Protein AF-X1VTH2-F1 (afdb_monomer_lite)

Sequence (57 aa):
MRQVRFVEPGKLYHIIKEELDEAYFDVMSKGELIDRLHLKSFEHNLAKFVGTKYAVG

Foldseek 3Di:
DDDDDPDDVVVVCVVCVVVVVVVVCVCVVVVVDPDDDVQVVVFVVVCVVVVHPTDDD

pLDDT: mean 94.43, std 5.7, range [63.03, 98.38]

Structure (mmCIF, N/CA/C/O backbone):
data_AF-X1VTH2-F1
#
_entry.id   AF-X1VTH2-F1
#
loop_
_atom_site.group_PDB
_atom_site.id
_atom_site.type_symbol
_atom_site.label_atom_id
_atom_site.label_alt_id
_atom_site.label_comp_id
_atom_site.label_asym_id
_atom_site.label_entity_id
_atom_site.label_seq_id
_atom_site.pdbx_PDB_ins_code
_atom_site.Cartn_x
_atom_site.Cartn_y
_atom_site.Cartn_z
_atom_site.occupancy
_atom_site.B_iso_or_equiv
_atom_site.auth_seq_id
_atom_site.auth_comp_id
_atom_site.auth_asym_id
_atom_site.auth_atom_id
_atom_site.pdbx_PDB_model_num
ATOM 1 N N . MET A 1 1 ? -24.909 25.461 16.693 1.00 63.03 1 MET A N 1
ATOM 2 C CA . MET A 1 1 ? -24.560 24.044 1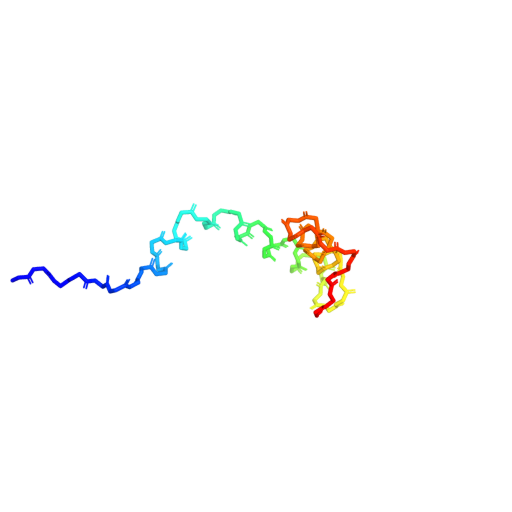6.959 1.00 63.03 1 MET A CA 1
ATOM 3 C C . MET A 1 1 ? -23.414 23.644 16.046 1.00 63.03 1 MET A C 1
ATOM 5 O O . MET A 1 1 ? -23.487 23.937 14.860 1.00 63.03 1 MET A O 1
ATOM 9 N N . ARG A 1 2 ? -22.356 23.017 16.571 1.00 81.75 2 ARG A N 1
ATOM 10 C CA . ARG A 1 2 ? -21.279 22.452 15.744 1.00 81.75 2 ARG A CA 1
ATOM 11 C C . ARG A 1 2 ? -21.794 21.158 15.109 1.00 81.75 2 ARG A C 1
ATOM 13 O O . ARG A 1 2 ? -22.188 20.257 15.842 1.00 81.75 2 ARG A O 1
ATOM 20 N N . GLN A 1 3 ? -21.825 21.075 13.780 1.00 84.19 3 GLN A N 1
ATOM 21 C CA . GLN A 1 3 ? -22.153 19.822 13.100 1.00 84.19 3 GLN A CA 1
ATOM 22 C C . GLN A 1 3 ? -20.964 18.863 13.201 1.00 84.19 3 GLN A C 1
ATOM 24 O O . GLN A 1 3 ? -19.834 19.227 12.874 1.00 84.19 3 GLN A O 1
ATOM 29 N N . VAL A 1 4 ? -21.223 17.652 13.688 1.00 88.75 4 VAL A N 1
ATOM 30 C CA . VAL A 1 4 ? -20.242 16.566 13.748 1.00 88.75 4 VAL A CA 1
ATOM 31 C C . VAL A 1 4 ? -20.475 15.678 12.538 1.00 88.75 4 VAL A C 1
ATOM 33 O O . VAL A 1 4 ? -21.589 15.207 12.316 1.00 88.75 4 VAL A O 1
ATOM 36 N N . ARG A 1 5 ? -19.430 15.475 11.735 1.00 90.25 5 ARG A N 1
ATOM 37 C CA . ARG A 1 5 ? -19.498 14.557 10.600 1.00 90.25 5 ARG A CA 1
ATOM 38 C C . ARG A 1 5 ? -19.486 13.120 11.105 1.00 90.25 5 ARG A C 1
ATOM 40 O O . ARG A 1 5 ? -18.755 12.799 12.035 1.00 90.25 5 ARG A O 1
ATOM 47 N N . PHE A 1 6 ? -20.248 12.261 10.440 1.00 94.00 6 PHE A N 1
ATOM 48 C CA . PHE A 1 6 ? -20.252 10.824 10.711 1.00 94.00 6 PHE A CA 1
ATOM 49 C C . PHE A 1 6 ? -18.894 10.164 10.391 1.00 94.00 6 PHE A C 1
ATOM 51 O O . PHE A 1 6 ? -18.473 9.255 11.095 1.00 94.00 6 PHE A O 1
ATOM 58 N N . VAL A 1 7 ? -18.174 10.666 9.376 1.00 95.12 7 VAL A N 1
ATOM 59 C CA . VAL A 1 7 ? -16.810 10.241 9.004 1.00 95.12 7 VAL A CA 1
ATOM 60 C C . VAL A 1 7 ? -15.951 11.474 8.701 1.00 95.12 7 VAL A C 1
ATOM 62 O O . VAL A 1 7 ? -16.440 12.458 8.143 1.00 95.12 7 VAL A O 1
ATOM 65 N N . GLU A 1 8 ? -14.659 11.426 9.044 1.00 94.38 8 GLU A N 1
ATOM 66 C CA . GLU A 1 8 ? -13.700 12.520 8.825 1.00 94.38 8 GLU A CA 1
ATOM 67 C C . GLU A 1 8 ? -12.469 12.088 8.002 1.00 94.38 8 GLU A C 1
ATOM 69 O O . GLU A 1 8 ? -11.351 12.078 8.523 1.00 94.38 8 GLU A O 1
ATOM 74 N N . PRO A 1 9 ? -12.620 11.775 6.701 1.00 95.00 9 PRO A N 1
ATOM 75 C CA . PRO A 1 9 ? -11.497 11.327 5.873 1.00 95.00 9 PRO A CA 1
ATOM 76 C C . PRO A 1 9 ? -10.404 12.394 5.740 1.00 95.00 9 PRO A C 1
ATOM 78 O O . PRO A 1 9 ? -9.229 12.056 5.705 1.00 95.00 9 PRO A O 1
ATOM 81 N N . GLY A 1 10 ? -10.763 13.685 5.748 1.00 95.62 10 GLY A N 1
ATOM 82 C CA . GLY A 1 10 ? -9.780 14.773 5.712 1.00 95.62 10 GLY A CA 1
ATOM 83 C C . GLY A 1 10 ? -8.860 14.780 6.934 1.00 95.62 10 GLY A C 1
ATOM 84 O O . GLY A 1 10 ? -7.664 15.007 6.801 1.00 95.62 10 GLY A O 1
ATOM 85 N N . LYS A 1 11 ? -9.388 14.452 8.122 1.00 95.31 11 LYS A N 1
ATOM 86 C CA . LYS A 1 11 ? -8.567 14.323 9.332 1.00 95.31 11 LYS A CA 1
ATOM 87 C C . LYS A 1 11 ? -7.595 13.152 9.202 1.00 95.31 11 LYS A C 1
ATOM 89 O O . LYS A 1 11 ? -6.426 13.323 9.517 1.00 95.31 11 LYS A O 1
ATOM 94 N N . LEU A 1 12 ? -8.068 11.999 8.719 1.00 96.44 12 LEU A N 1
ATOM 95 C CA . LEU A 1 12 ? -7.204 10.843 8.477 1.00 96.44 12 LEU A CA 1
ATOM 96 C C . LEU A 1 12 ? -6.120 11.172 7.447 1.00 96.44 12 LEU A C 1
ATOM 98 O O . LEU A 1 12 ? -4.954 10.945 7.731 1.00 96.44 12 LEU A O 1
ATOM 102 N N . TYR A 1 13 ? -6.486 11.776 6.312 1.00 97.00 13 TYR A N 1
ATOM 103 C CA . TYR A 1 13 ? -5.536 12.198 5.282 1.00 97.00 13 TYR A CA 1
ATOM 104 C C . TYR A 1 13 ? -4.436 13.090 5.859 1.00 97.00 13 TYR A C 1
ATOM 106 O O . TYR A 1 13 ? -3.271 12.855 5.583 1.00 97.00 13 TYR A O 1
ATOM 114 N N . HIS A 1 14 ? -4.780 14.067 6.705 1.00 97.75 14 HIS A N 1
ATOM 115 C CA . HIS A 1 14 ? -3.776 14.905 7.361 1.00 97.75 14 HIS A CA 1
ATOM 116 C C . HIS A 1 14 ? -2.864 14.130 8.320 1.00 97.75 14 HIS A C 1
ATOM 118 O O . HIS A 1 14 ? -1.698 14.487 8.431 1.00 97.75 14 HIS A O 1
ATOM 124 N N . ILE A 1 15 ? -3.373 13.091 8.992 1.00 98.00 15 ILE A N 1
ATOM 125 C CA . ILE A 1 15 ? -2.576 12.240 9.890 1.00 98.00 15 ILE A CA 1
ATOM 126 C C . ILE A 1 15 ? -1.543 11.427 9.102 1.00 98.00 15 ILE A C 1
ATOM 128 O O . ILE A 1 15 ? -0.405 11.337 9.539 1.00 98.00 15 ILE A O 1
ATOM 132 N N . ILE A 1 16 ? -1.925 10.863 7.951 1.00 97.81 16 ILE A N 1
ATOM 133 C CA . ILE A 1 16 ? -1.063 9.968 7.153 1.00 97.81 16 ILE A CA 1
ATOM 134 C C . ILE A 1 16 ? -0.444 10.654 5.926 1.00 97.81 16 ILE A C 1
ATOM 136 O O . ILE A 1 16 ? 0.033 9.983 5.014 1.00 97.81 16 ILE A O 1
ATOM 140 N N . LYS A 1 17 ? -0.492 11.990 5.853 1.00 98.19 17 LYS A N 1
ATOM 141 C CA . LYS A 1 17 ? -0.136 12.733 4.636 1.00 98.19 17 LYS A CA 1
ATOM 142 C C . LYS A 1 17 ? 1.299 12.464 4.193 1.00 98.19 17 LYS A C 1
ATOM 144 O O . LYS A 1 17 ? 1.527 12.281 3.006 1.00 98.19 17 LYS A O 1
ATOM 149 N N . GLU A 1 18 ? 2.235 12.458 5.135 1.00 98.38 18 GLU A N 1
ATOM 150 C CA . GLU A 1 18 ? 3.657 12.268 4.838 1.00 98.38 18 GLU A CA 1
ATOM 151 C C . GLU A 1 18 ? 3.912 10.884 4.228 1.00 98.38 18 GLU A C 1
ATOM 153 O O . GLU A 1 18 ? 4.533 10.789 3.174 1.00 98.38 18 GLU A O 1
ATOM 158 N N . GLU A 1 19 ? 3.330 9.835 4.816 1.00 97.81 19 GLU A N 1
ATOM 159 C CA . GLU A 1 19 ? 3.421 8.458 4.309 1.00 97.81 19 GLU A CA 1
ATOM 160 C C . GLU A 1 19 ? 2.777 8.311 2.919 1.00 97.81 19 GLU A C 1
ATOM 162 O O . GLU A 1 19 ? 3.316 7.639 2.037 1.00 97.81 19 GLU A O 1
ATOM 167 N N . LEU A 1 20 ? 1.629 8.964 2.697 1.00 97.31 20 LEU A N 1
ATOM 168 C CA . LEU A 1 20 ? 0.963 8.971 1.392 1.00 97.31 20 LEU A CA 1
ATOM 169 C C . LEU A 1 20 ? 1.794 9.687 0.325 1.00 97.31 20 LEU A C 1
ATOM 171 O O . LEU A 1 20 ? 1.896 9.191 -0.797 1.00 97.31 20 LEU A O 1
ATOM 175 N N . ASP A 1 21 ? 2.358 10.848 0.659 1.00 98.12 21 ASP A N 1
ATOM 176 C CA . ASP A 1 21 ? 3.169 11.635 -0.267 1.00 98.12 21 ASP A CA 1
ATOM 177 C C . ASP A 1 21 ? 4.460 10.875 -0.625 1.00 98.12 21 ASP A C 1
ATOM 179 O O . ASP A 1 21 ? 4.826 10.827 -1.801 1.00 98.12 21 ASP A O 1
ATOM 183 N N . GLU A 1 22 ? 5.116 10.222 0.342 1.00 98.06 22 GLU A N 1
ATOM 184 C CA . GLU A 1 22 ? 6.301 9.386 0.099 1.00 98.06 22 GLU A CA 1
ATOM 185 C C . GLU A 1 22 ? 5.996 8.241 -0.877 1.00 98.06 22 GLU A C 1
ATOM 187 O O . GLU A 1 22 ? 6.673 8.101 -1.900 1.00 98.06 22 GLU A O 1
ATOM 192 N N . ALA A 1 23 ? 4.936 7.469 -0.616 1.00 96.12 23 ALA A N 1
ATOM 193 C CA . ALA A 1 23 ? 4.525 6.377 -1.498 1.00 96.12 23 ALA A CA 1
ATOM 194 C C . ALA A 1 23 ? 4.156 6.884 -2.903 1.00 96.12 23 ALA A C 1
ATOM 196 O O . ALA A 1 23 ? 4.535 6.278 -3.909 1.00 96.12 23 ALA A O 1
ATOM 197 N N . TYR A 1 24 ? 3.459 8.022 -2.985 1.00 96.00 24 TYR A N 1
ATOM 198 C CA . TYR A 1 24 ? 3.109 8.656 -4.254 1.00 96.00 24 TYR A CA 1
ATOM 199 C C . TYR A 1 24 ? 4.356 9.037 -5.061 1.00 96.00 24 TYR A C 1
ATOM 201 O O . TYR A 1 24 ? 4.464 8.680 -6.237 1.00 96.00 24 TYR A O 1
ATOM 209 N N . PHE A 1 25 ? 5.318 9.735 -4.451 1.00 97.75 25 PHE A N 1
ATOM 210 C CA . PHE A 1 25 ? 6.535 10.145 -5.151 1.00 97.75 25 PHE A CA 1
ATOM 211 C C . PHE A 1 25 ? 7.409 8.953 -5.550 1.00 97.75 25 PHE A C 1
ATOM 213 O O . PHE A 1 25 ? 7.995 8.978 -6.635 1.00 97.75 25 PHE A O 1
ATOM 220 N N . ASP A 1 26 ? 7.469 7.896 -4.742 1.00 96.75 26 ASP A N 1
ATOM 221 C C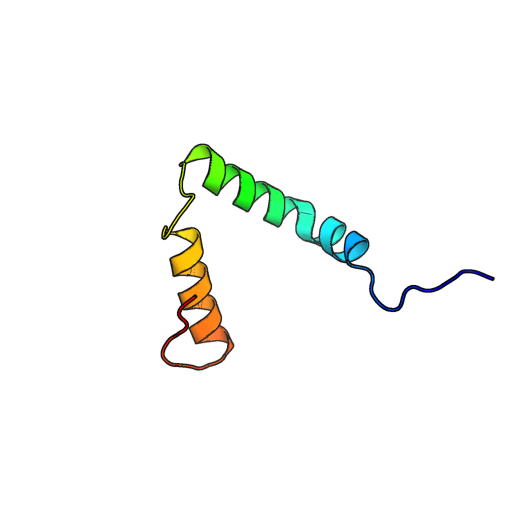A . ASP A 1 26 ? 8.211 6.683 -5.090 1.00 96.75 26 ASP A CA 1
ATOM 222 C C . ASP A 1 26 ? 7.635 6.003 -6.345 1.00 96.75 26 ASP A C 1
ATOM 224 O O . ASP A 1 26 ? 8.369 5.733 -7.299 1.00 96.75 26 ASP A O 1
ATOM 228 N N . VAL A 1 27 ? 6.309 5.827 -6.403 1.00 96.44 27 VAL A N 1
ATOM 229 C CA . VAL A 1 27 ? 5.616 5.278 -7.582 1.00 96.44 27 VAL A CA 1
ATOM 230 C C . VAL A 1 27 ? 5.865 6.141 -8.818 1.00 96.44 27 VAL A C 1
ATOM 232 O O . VAL A 1 27 ? 6.243 5.630 -9.879 1.00 96.44 27 VAL A O 1
ATOM 235 N N . MET A 1 28 ? 5.668 7.455 -8.688 1.00 96.69 28 MET A N 1
ATOM 236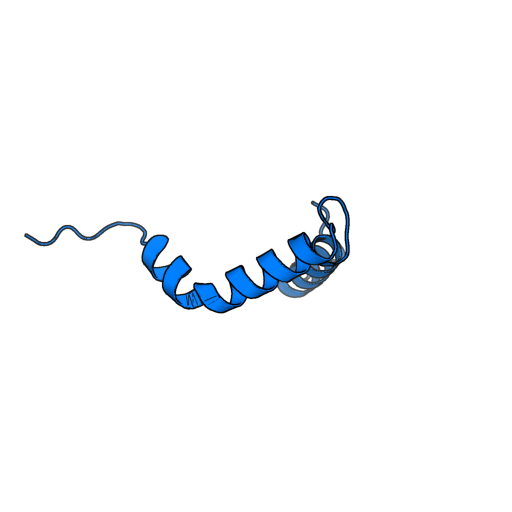 C CA . MET A 1 28 ? 5.756 8.385 -9.814 1.00 96.69 28 MET A CA 1
ATOM 237 C C . MET A 1 28 ? 7.186 8.528 -10.338 1.00 96.69 28 MET A C 1
ATOM 239 O O . MET A 1 28 ? 7.387 8.584 -11.550 1.00 96.69 28 MET A O 1
ATOM 243 N N . SER A 1 29 ? 8.182 8.556 -9.450 1.00 96.62 29 SER A N 1
ATOM 244 C CA . SER A 1 29 ? 9.592 8.687 -9.839 1.00 96.62 29 SER A CA 1
ATOM 245 C C . SER A 1 29 ? 10.133 7.440 -10.540 1.00 96.62 29 SER A C 1
ATOM 247 O O . SER A 1 29 ? 10.971 7.561 -11.434 1.00 96.62 29 SER A O 1
ATOM 249 N N . LYS A 1 30 ? 9.631 6.252 -10.186 1.00 94.75 30 LYS A N 1
ATOM 250 C CA . LYS A 1 30 ? 10.032 4.976 -10.800 1.00 94.75 30 LYS A CA 1
ATOM 251 C C . LYS A 1 30 ? 9.178 4.578 -12.008 1.00 94.75 30 LYS A C 1
ATOM 253 O O . LYS A 1 30 ? 9.533 3.640 -12.718 1.00 94.75 30 LYS A O 1
ATOM 258 N N . GLY A 1 31 ? 8.058 5.265 -12.249 1.00 93.06 31 GLY A N 1
ATOM 259 C CA . GLY A 1 31 ? 7.100 4.901 -13.297 1.00 93.06 31 GLY A CA 1
ATOM 260 C C . GLY A 1 31 ? 6.373 3.581 -13.013 1.00 93.06 31 GLY A C 1
ATOM 261 O O . GLY A 1 31 ? 5.946 2.888 -13.939 1.00 93.06 31 GLY A O 1
ATOM 262 N N . GLU A 1 32 ? 6.235 3.206 -11.739 1.00 92.44 32 GLU A N 1
ATOM 263 C CA . GLU A 1 32 ? 5.703 1.909 -11.314 1.00 92.44 32 GLU A CA 1
ATOM 264 C C . GLU A 1 32 ? 4.165 1.872 -11.260 1.00 92.44 32 GLU A C 1
ATOM 266 O O . GLU A 1 32 ? 3.558 1.573 -10.237 1.00 92.44 32 GLU A O 1
ATOM 271 N N . LEU A 1 33 ? 3.513 2.193 -12.377 1.00 91.75 33 LEU A N 1
ATOM 272 C CA . LEU A 1 33 ? 2.079 2.514 -12.381 1.00 91.75 33 LEU A CA 1
ATOM 273 C C . LEU A 1 33 ? 1.134 1.301 -12.405 1.00 91.75 33 LEU A C 1
ATOM 275 O O . LEU A 1 33 ? -0.023 1.433 -12.018 1.00 91.75 33 LEU A O 1
ATOM 279 N N . ILE A 1 34 ? 1.580 0.143 -12.908 1.00 91.31 34 ILE A N 1
ATOM 280 C CA . ILE A 1 34 ? 0.722 -1.037 -13.130 1.00 91.31 34 ILE A CA 1
ATOM 281 C C . ILE A 1 34 ? 1.485 -2.316 -12.796 1.00 91.31 34 ILE A C 1
ATOM 283 O O . ILE A 1 34 ? 2.534 -2.563 -13.395 1.00 91.31 34 ILE A O 1
ATOM 287 N N . ASP A 1 35 ? 0.915 -3.123 -11.895 1.00 88.56 35 ASP A N 1
ATOM 288 C CA . ASP A 1 35 ? 1.392 -4.460 -11.511 1.00 88.56 35 ASP A CA 1
ATOM 289 C C . ASP A 1 35 ? 2.887 -4.488 -11.134 1.00 88.56 35 ASP A C 1
ATOM 291 O O . ASP A 1 35 ? 3.722 -5.165 -11.738 1.00 88.56 35 ASP A O 1
ATOM 295 N N . ARG A 1 36 ? 3.247 -3.637 -10.162 1.00 92.12 36 ARG A N 1
ATOM 296 C CA . ARG A 1 36 ? 4.629 -3.429 -9.696 1.00 92.12 36 ARG A CA 1
ATOM 297 C C . ARG A 1 36 ? 4.791 -3.685 -8.200 1.00 92.12 36 ARG A C 1
ATOM 299 O O . ARG A 1 36 ? 3.914 -4.226 -7.527 1.00 92.12 36 ARG A O 1
ATOM 306 N N . LEU A 1 37 ? 5.959 -3.305 -7.686 1.00 92.69 37 LEU A N 1
ATOM 307 C CA . LEU A 1 37 ? 6.432 -3.602 -6.343 1.00 92.69 37 LEU A CA 1
ATOM 308 C C . LEU A 1 37 ? 5.463 -3.151 -5.246 1.00 92.69 37 LEU A C 1
ATOM 310 O O . LEU A 1 37 ? 5.250 -3.904 -4.294 1.00 92.69 37 LEU A O 1
ATOM 314 N N . HIS A 1 38 ? 4.860 -1.969 -5.386 1.00 94.44 38 HIS A N 1
ATOM 315 C CA . HIS A 1 38 ? 3.889 -1.440 -4.423 1.00 94.44 38 HIS A CA 1
ATOM 316 C C . HIS A 1 38 ? 2.652 -2.335 -4.290 1.00 94.44 38 HIS A C 1
ATOM 318 O O . HIS A 1 38 ? 2.287 -2.697 -3.172 1.00 94.44 38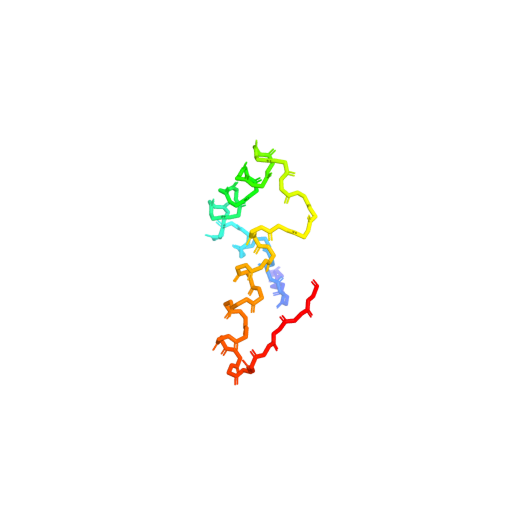 HIS A O 1
ATOM 324 N N . LEU A 1 39 ? 2.068 -2.778 -5.412 1.00 95.00 39 LEU A N 1
ATOM 325 C CA . LEU A 1 39 ? 0.909 -3.680 -5.415 1.00 95.00 39 LEU A CA 1
ATOM 326 C C . LEU A 1 39 ? 1.265 -5.038 -4.802 1.00 95.00 39 LEU A C 1
ATOM 328 O O . LEU A 1 39 ? 0.611 -5.491 -3.866 1.00 95.00 39 LEU A O 1
ATOM 332 N N . LYS A 1 40 ? 2.375 -5.635 -5.241 1.00 95.75 40 LYS A N 1
ATOM 333 C CA . LYS A 1 40 ? 2.834 -6.930 -4.723 1.00 95.75 40 LYS A CA 1
ATOM 334 C C . LYS A 1 40 ? 3.125 -6.895 -3.218 1.00 95.75 40 LYS A C 1
ATOM 336 O O . LYS A 1 40 ? 2.827 -7.845 -2.492 1.00 95.75 40 LYS A O 1
ATOM 341 N N . SER A 1 41 ? 3.726 -5.807 -2.737 1.00 95.75 41 SER A N 1
ATOM 342 C CA . SER A 1 41 ? 4.008 -5.619 -1.309 1.00 95.75 41 SER A CA 1
ATOM 343 C C . SER A 1 41 ? 2.720 -5.434 -0.513 1.00 95.75 41 SER A C 1
ATOM 345 O O . SER A 1 41 ? 2.582 -5.999 0.573 1.00 95.75 41 SER A O 1
ATOM 347 N 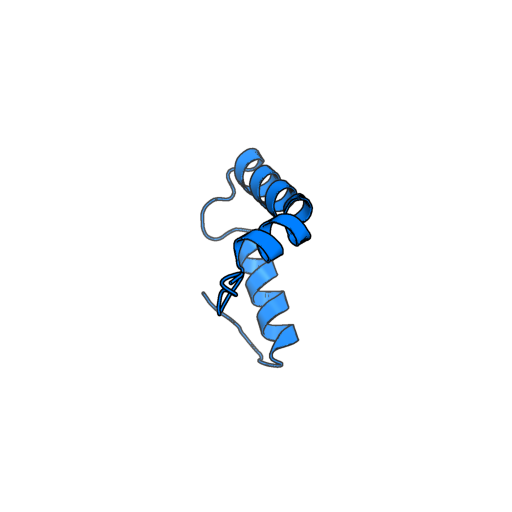N . PHE A 1 42 ? 1.757 -4.696 -1.068 1.00 96.06 42 PHE A N 1
ATOM 348 C CA . PHE A 1 42 ? 0.436 -4.530 -0.475 1.00 96.06 42 PHE A CA 1
ATOM 349 C C . PHE A 1 42 ? -0.295 -5.869 -0.337 1.00 96.06 42 PHE A C 1
ATOM 351 O O . PHE A 1 42 ? -0.720 -6.212 0.764 1.00 96.06 42 PHE A O 1
ATOM 358 N N . GLU A 1 43 ? -0.372 -6.664 -1.404 1.00 97.69 43 GLU A N 1
ATOM 359 C CA . GLU A 1 43 ? -0.994 -7.992 -1.389 1.00 97.69 43 GLU A CA 1
ATOM 360 C C . GLU A 1 43 ? -0.342 -8.924 -0.361 1.00 97.69 43 GLU A C 1
ATOM 362 O O . GLU A 1 43 ? -1.034 -9.582 0.419 1.00 97.69 43 GLU A O 1
ATOM 367 N N . HIS A 1 44 ? 0.993 -8.946 -0.305 1.00 97.88 44 HIS A N 1
ATOM 368 C CA . HIS A 1 44 ? 1.726 -9.735 0.683 1.00 97.88 44 HIS A CA 1
ATOM 369 C C . HIS A 1 44 ? 1.376 -9.325 2.122 1.00 97.88 44 HIS A C 1
ATOM 371 O O . HIS A 1 44 ? 1.071 -10.176 2.965 1.00 97.88 44 HIS A O 1
ATOM 377 N N . ASN A 1 45 ? 1.391 -8.020 2.399 1.00 97.62 45 ASN A N 1
ATOM 378 C CA . ASN A 1 45 ? 1.080 -7.482 3.721 1.00 97.62 45 ASN A CA 1
ATOM 379 C C . ASN A 1 45 ? -0.387 -7.715 4.097 1.00 97.62 45 ASN A C 1
ATOM 381 O O . ASN A 1 45 ? -0.672 -8.061 5.243 1.00 97.62 45 ASN A O 1
ATOM 385 N N . LEU A 1 46 ? -1.306 -7.596 3.138 1.00 97.94 46 LEU A N 1
ATOM 386 C CA . LEU A 1 46 ? -2.728 -7.844 3.342 1.00 97.94 46 LEU A CA 1
ATOM 387 C C . LEU A 1 46 ? -3.002 -9.320 3.638 1.00 97.94 46 LEU A C 1
ATOM 389 O O . LEU A 1 46 ? -3.710 -9.627 4.598 1.00 97.94 46 LEU A O 1
ATOM 393 N N . ALA A 1 47 ? -2.405 -10.237 2.872 1.00 98.38 47 ALA A N 1
ATOM 394 C CA . ALA A 1 47 ? -2.530 -11.670 3.116 1.00 98.38 47 ALA A CA 1
ATOM 395 C C . ALA A 1 47 ? -2.051 -12.033 4.530 1.00 98.38 47 ALA A C 1
ATOM 397 O O . ALA A 1 47 ? -2.758 -12.718 5.274 1.00 98.38 47 ALA A O 1
ATOM 398 N N . LYS A 1 48 ? -0.897 -11.484 4.937 1.00 98.31 48 LYS A N 1
ATOM 399 C CA . LYS A 1 48 ? -0.343 -11.649 6.286 1.00 98.31 48 LYS A CA 1
ATOM 400 C C . LYS A 1 48 ? -1.245 -11.057 7.371 1.00 98.31 48 LYS A C 1
ATOM 402 O O . LYS A 1 48 ? -1.430 -11.695 8.402 1.00 98.31 48 LYS A O 1
ATOM 407 N N . PHE A 1 49 ? -1.796 -9.864 7.149 1.00 97.94 49 PHE A N 1
ATOM 408 C CA . PHE A 1 49 ? -2.675 -9.186 8.103 1.00 97.94 49 PHE A CA 1
ATOM 409 C C . PHE A 1 49 ? -3.986 -9.948 8.325 1.00 97.94 49 PHE A C 1
ATOM 411 O O . PHE A 1 49 ? -4.413 -10.127 9.462 1.00 97.94 49 PHE A O 1
ATOM 418 N N . VAL A 1 50 ? -4.602 -10.430 7.245 1.00 97.50 50 VAL A N 1
ATOM 419 C CA . VAL A 1 50 ? -5.866 -11.181 7.294 1.00 97.50 50 VAL A CA 1
ATOM 420 C C . VAL A 1 50 ? -5.655 -12.629 7.757 1.00 97.50 50 VAL A C 1
ATOM 422 O O . VAL A 1 50 ? -6.587 -13.263 8.245 1.00 97.50 50 VAL A O 1
ATOM 425 N N . GLY A 1 51 ? -4.440 -13.168 7.624 1.00 97.81 51 GLY A N 1
ATOM 426 C CA . GLY A 1 51 ? -4.138 -14.568 7.929 1.00 97.81 51 GLY A CA 1
ATOM 427 C C . GLY A 1 51 ? -4.576 -15.533 6.823 1.00 97.81 51 GLY A C 1
ATOM 428 O O . GLY A 1 51 ? -4.817 -16.710 7.084 1.00 97.81 51 GLY A O 1
ATOM 429 N N . THR A 1 52 ? -4.692 -15.044 5.586 1.00 97.69 52 THR A N 1
ATOM 430 C CA . THR A 1 52 ? -4.971 -15.872 4.408 1.00 97.69 52 THR A CA 1
ATOM 431 C C . THR A 1 52 ? -3.681 -16.214 3.672 1.00 97.69 52 THR A C 1
ATOM 433 O O . THR A 1 52 ? -2.668 -15.526 3.780 1.00 97.69 52 THR A O 1
ATOM 436 N N . LYS A 1 53 ? -3.720 -17.288 2.883 1.00 96.56 53 LYS A N 1
ATOM 437 C CA . LYS A 1 53 ? -2.571 -17.725 2.091 1.00 96.56 53 LYS A CA 1
ATOM 438 C C . LYS A 1 53 ? -2.235 -16.745 0.961 1.00 96.56 53 LYS A C 1
ATOM 440 O O . LYS A 1 53 ? -1.061 -16.577 0.648 1.00 96.56 53 LYS A O 1
ATOM 445 N N . TYR A 1 54 ? -3.248 -16.122 0.358 1.00 95.56 54 TYR A N 1
ATOM 446 C CA . TYR A 1 54 ? -3.087 -15.218 -0.781 1.00 95.56 54 TYR A CA 1
ATOM 447 C C . TYR A 1 54 ? -4.090 -14.064 -0.715 1.00 95.56 54 TYR A C 1
ATOM 449 O O . TYR A 1 54 ? -5.239 -14.263 -0.318 1.00 95.56 54 TYR A O 1
ATOM 457 N N . ALA A 1 55 ? -3.652 -12.890 -1.163 1.00 95.69 55 ALA A N 1
ATOM 458 C CA . ALA A 1 55 ? -4.487 -11.761 -1.553 1.00 95.69 55 ALA A CA 1
ATOM 459 C C . ALA A 1 55 ? -4.092 -11.398 -2.991 1.00 95.69 55 ALA A C 1
ATOM 461 O O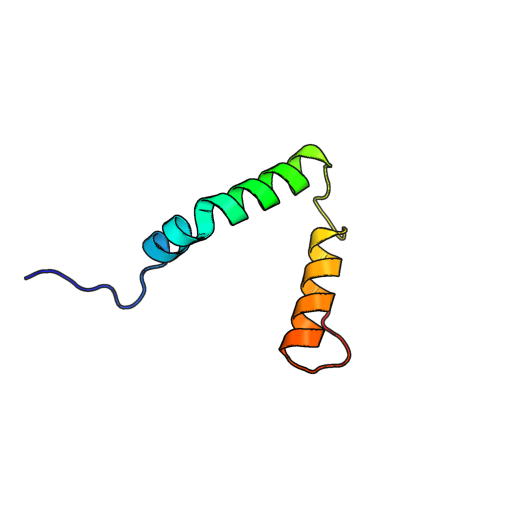 . ALA A 1 55 ? -2.904 -11.431 -3.302 1.00 95.69 55 ALA A O 1
ATOM 462 N N . VAL A 1 56 ? -5.077 -11.146 -3.854 1.00 92.81 56 VAL A N 1
ATOM 463 C CA . VAL A 1 56 ? -4.882 -10.820 -5.276 1.00 92.81 56 VAL A CA 1
ATOM 464 C C . VAL A 1 56 ? -5.847 -9.691 -5.629 1.00 92.81 56 VAL A C 1
ATOM 466 O O . VAL A 1 56 ? -7.038 -9.830 -5.318 1.00 92.81 56 VAL A O 1
ATOM 469 N N . GLY A 1 57 ? -5.361 -8.600 -6.225 1.00 80.75 57 GLY A N 1
ATOM 470 C CA . GLY A 1 57 ? -6.161 -7.402 -6.514 1.00 80.75 57 GLY A CA 1
ATOM 471 C C . GLY A 1 57 ? -5.663 -6.563 -7.680 1.00 80.75 57 GLY A C 1
ATOM 472 O O . GLY A 1 57 ? -4.446 -6.556 -7.940 1.00 80.75 57 GLY A O 1
#

Secondary structure (DSSP, 8-state):
-PPPPS--HHHHHHHSHHHHHHHHHHHHHHT--SSSHHHHHHHHHHHHHHT-S----

Organism: NCBI:txid412755

InterPro domains:
  IPR015421 Pyridoxal phosphate-dependent transferase, major domain [G3DSA:3.40.640.10] (1-57)

Radius of gyration: 15.82 Å; chains: 1; bounding box: 35×42×30 Å